Protein AF-A0A4Q5YAK8-F1 (afdb_monomer)

Structure (mmCIF, N/CA/C/O backbone):
data_AF-A0A4Q5YAK8-F1
#
_entry.id   AF-A0A4Q5YAK8-F1
#
loop_
_atom_site.group_PDB
_atom_site.id
_atom_site.type_symbol
_atom_site.label_atom_id
_atom_site.label_alt_id
_atom_site.label_comp_id
_atom_site.label_asym_id
_atom_site.label_entity_id
_atom_site.label_seq_id
_atom_site.pdbx_PDB_ins_code
_atom_site.Cartn_x
_atom_site.Cartn_y
_atom_site.Cartn_z
_atom_site.occupancy
_atom_site.B_iso_or_equiv
_atom_site.auth_seq_id
_atom_site.auth_comp_id
_atom_site.auth_asym_id
_atom_site.auth_atom_id
_atom_site.pdbx_PDB_model_num
ATOM 1 N N . MET A 1 1 ? -0.788 -8.807 31.249 1.00 41.62 1 MET A N 1
ATOM 2 C CA . MET A 1 1 ? -1.873 -8.289 32.118 1.00 41.62 1 MET A CA 1
ATOM 3 C C . MET A 1 1 ? -2.991 -7.731 31.242 1.00 41.62 1 MET A C 1
ATOM 5 O O . MET A 1 1 ? -2.736 -6.819 30.468 1.00 41.62 1 MET A O 1
ATOM 9 N N . GLY A 1 2 ? -4.194 -8.313 31.291 1.00 58.84 2 GLY A N 1
ATOM 10 C CA . GLY A 1 2 ? -5.330 -7.886 30.462 1.00 58.84 2 GLY A CA 1
ATOM 11 C C . GLY A 1 2 ? -5.952 -6.581 30.966 1.00 58.84 2 GLY A C 1
ATOM 12 O O . GLY A 1 2 ? -6.291 -6.473 32.144 1.00 58.84 2 GLY A O 1
ATOM 13 N N . ARG A 1 3 ? -6.095 -5.583 30.087 1.00 67.69 3 ARG A N 1
ATOM 14 C CA . ARG A 1 3 ? -6.728 -4.295 30.408 1.00 67.69 3 ARG A CA 1
ATOM 15 C C . ARG A 1 3 ? -8.249 -4.470 30.454 1.00 67.69 3 ARG A C 1
ATOM 17 O O . ARG A 1 3 ? -8.858 -4.777 29.434 1.00 67.69 3 ARG A O 1
ATOM 24 N N . LYS A 1 4 ? -8.862 -4.276 31.625 1.00 76.56 4 LYS A N 1
ATOM 25 C CA . LYS A 1 4 ? -10.325 -4.177 31.753 1.00 76.56 4 LYS A CA 1
ATOM 26 C C . LYS A 1 4 ? -10.749 -2.777 31.320 1.00 76.56 4 LYS A C 1
ATOM 28 O O . LYS A 1 4 ? -10.199 -1.799 31.818 1.00 76.56 4 LYS A O 1
ATOM 33 N N . GLN A 1 5 ? -11.699 -2.685 30.400 1.00 80.25 5 GLN A N 1
ATOM 34 C CA . GLN A 1 5 ? -12.257 -1.413 29.948 1.00 80.25 5 GLN A CA 1
ATOM 35 C C . GLN A 1 5 ? -13.777 -1.462 30.062 1.00 80.25 5 GLN A C 1
ATOM 37 O O . GLN A 1 5 ? -14.404 -2.446 29.668 1.00 80.25 5 GLN A O 1
ATOM 42 N N . THR A 1 6 ? -14.341 -0.408 30.640 1.00 82.94 6 THR A N 1
ATOM 43 C CA .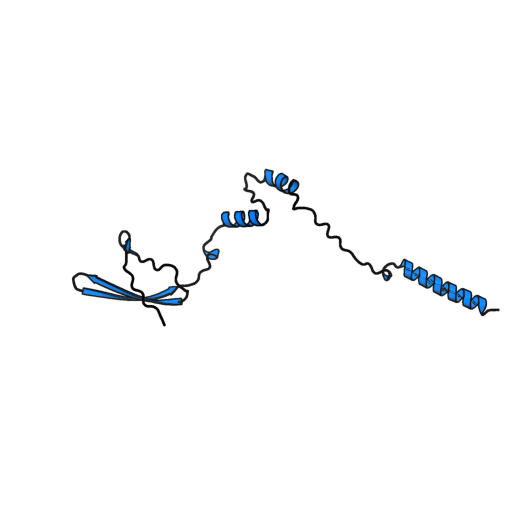 THR A 1 6 ? -15.783 -0.253 30.822 1.00 82.94 6 THR A CA 1
ATOM 44 C C . THR A 1 6 ? -16.338 0.551 29.662 1.00 82.94 6 THR A C 1
ATOM 46 O O . THR A 1 6 ? -15.771 1.578 29.295 1.00 82.94 6 THR A O 1
ATOM 49 N N . TYR A 1 7 ? -17.456 0.092 29.113 1.00 84.44 7 TYR A N 1
ATOM 50 C CA . TYR A 1 7 ? -18.142 0.742 28.008 1.00 84.44 7 TYR A CA 1
ATOM 51 C C . TYR A 1 7 ? -19.625 0.893 28.326 1.00 84.44 7 TYR A C 1
ATOM 53 O O . TYR A 1 7 ? -20.215 0.017 28.961 1.00 84.44 7 TYR A O 1
ATOM 61 N N . ALA A 1 8 ? -20.215 1.995 27.870 1.00 84.75 8 ALA A N 1
ATOM 62 C CA . ALA A 1 8 ? -21.655 2.198 27.885 1.00 84.75 8 ALA A CA 1
ATOM 63 C C . ALA A 1 8 ? -22.230 1.806 26.521 1.00 84.75 8 ALA A C 1
ATOM 65 O O . ALA A 1 8 ? -21.644 2.112 25.485 1.00 84.75 8 ALA A O 1
ATOM 66 N N . PHE A 1 9 ? -23.363 1.110 26.525 1.00 85.19 9 PHE A N 1
ATOM 67 C CA . PHE A 1 9 ? -24.083 0.807 25.295 1.00 85.19 9 PHE A CA 1
ATOM 68 C C . PHE A 1 9 ? -24.827 2.045 24.802 1.00 85.19 9 PHE A C 1
ATOM 70 O O . PHE A 1 9 ? -25.475 2.740 25.584 1.00 85.19 9 PHE A O 1
ATOM 77 N N . GLU A 1 10 ? -24.791 2.270 23.495 1.00 85.75 10 GLU A N 1
ATOM 78 C CA . GLU A 1 10 ? -25.542 3.334 22.843 1.00 85.75 10 GLU A CA 1
ATOM 79 C C . GLU A 1 10 ? -26.852 2.779 22.282 1.00 85.75 10 GLU A C 1
ATOM 81 O O . GLU A 1 10 ? -26.922 1.648 21.782 1.00 85.75 10 GLU A O 1
ATOM 86 N N . ARG A 1 11 ? -27.919 3.577 22.367 1.00 84.75 11 ARG A N 1
ATOM 87 C CA . ARG A 1 11 ? -29.217 3.215 21.797 1.00 84.75 11 ARG A CA 1
ATOM 88 C C . ARG A 1 11 ? -29.145 3.338 20.274 1.00 84.75 11 ARG A C 1
ATOM 90 O O . ARG A 1 11 ? -28.874 4.413 19.752 1.00 84.75 11 ARG A O 1
ATOM 97 N N . SER A 1 12 ? -29.434 2.252 19.564 1.00 84.44 12 SER A N 1
ATOM 98 C CA . SER A 1 12 ? -29.450 2.202 18.100 1.00 84.44 12 SER A CA 1
ATOM 99 C C . SER A 1 12 ? -30.763 1.567 17.633 1.00 84.44 12 SER A C 1
ATOM 101 O O . SER A 1 12 ? -30.925 0.347 17.650 1.00 84.44 12 SER A O 1
ATOM 103 N N . GLY A 1 13 ? -31.734 2.409 17.262 1.00 83.12 13 GLY A N 1
ATOM 104 C CA . GLY A 1 13 ? -33.078 1.979 16.859 1.00 83.12 13 GLY A CA 1
ATOM 105 C C . GLY A 1 13 ? -33.822 1.230 17.973 1.00 83.12 13 GLY A C 1
ATOM 106 O O . GLY A 1 13 ? -34.003 1.760 19.071 1.00 83.12 13 GLY A O 1
ATOM 107 N N . ASN A 1 14 ? -34.224 -0.012 17.683 1.00 84.38 14 ASN A N 1
ATOM 108 C CA . ASN A 1 14 ? -34.880 -0.929 18.629 1.00 84.38 14 ASN A CA 1
ATOM 109 C C . ASN A 1 14 ? -33.901 -1.768 19.472 1.00 84.38 14 ASN A C 1
ATOM 111 O O . ASN A 1 14 ? -34.329 -2.670 20.187 1.00 84.38 14 ASN A O 1
ATOM 115 N N . GLY A 1 15 ? -32.596 -1.498 19.396 1.00 83.69 15 GLY A N 1
ATOM 116 C CA . GLY A 1 15 ? -31.581 -2.248 20.127 1.00 83.69 15 GLY A CA 1
ATOM 117 C C . GLY A 1 15 ? -30.496 -1.370 20.739 1.00 83.69 15 GLY A C 1
ATOM 118 O O . GLY A 1 15 ? -30.552 -0.138 20.721 1.00 83.69 15 GLY A O 1
ATOM 119 N N . TYR A 1 16 ? -29.482 -2.041 21.273 1.00 83.94 16 TYR A N 1
ATOM 120 C CA . TYR A 1 16 ? -28.286 -1.428 21.833 1.00 83.94 16 TYR A CA 1
ATOM 121 C C . TYR A 1 16 ? -27.073 -1.883 21.029 1.00 83.94 16 TYR A C 1
ATOM 123 O O . TYR A 1 16 ? -26.926 -3.072 20.739 1.00 83.94 16 TYR A O 1
ATOM 131 N N . ARG A 1 17 ? -26.201 -0.945 20.664 1.00 83.75 17 ARG A N 1
ATOM 132 C CA . ARG A 1 17 ? -24.927 -1.230 19.998 1.00 83.75 17 ARG A CA 1
ATOM 133 C C . ARG A 1 17 ? -23.780 -0.664 20.819 1.00 83.75 17 ARG A C 1
ATOM 135 O O . ARG A 1 17 ? -23.930 0.317 21.539 1.00 83.75 17 ARG A O 1
ATOM 142 N N . LEU A 1 18 ? -22.632 -1.316 20.710 1.00 85.19 18 LEU A N 1
ATOM 143 C CA . LEU A 1 1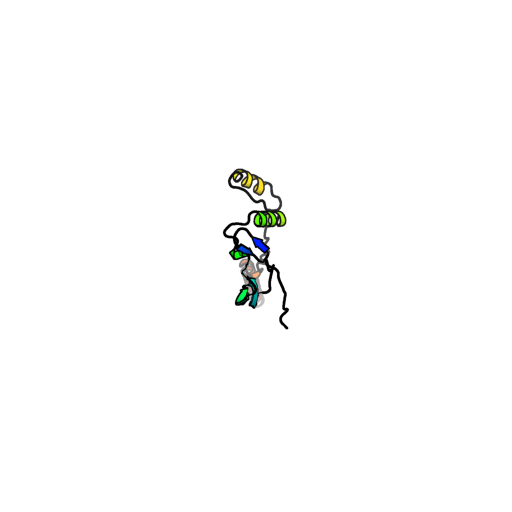8 ? -21.386 -0.866 21.304 1.00 85.19 18 LEU A CA 1
ATOM 144 C C . LEU A 1 18 ? -20.293 -0.968 20.244 1.00 85.19 18 LEU A C 1
ATOM 146 O O . LEU A 1 18 ? -20.051 -2.052 19.715 1.00 85.19 18 LEU A O 1
ATOM 150 N N . ASN A 1 19 ? -19.638 0.151 19.946 1.00 83.44 19 ASN A N 1
ATOM 151 C CA . ASN A 1 19 ? -18.469 0.170 19.079 1.00 83.44 19 ASN A CA 1
ATOM 152 C C . ASN A 1 19 ? -17.198 0.053 19.933 1.00 83.44 19 ASN A C 1
ATOM 154 O O . ASN A 1 19 ? -16.880 0.941 20.721 1.00 83.44 19 ASN A O 1
ATOM 158 N N . LEU A 1 20 ? -16.479 -1.061 19.791 1.00 79.88 20 LEU A N 1
ATOM 159 C CA . LEU A 1 20 ? -15.256 -1.344 20.548 1.00 79.88 20 LEU A CA 1
ATOM 160 C C . LEU A 1 20 ? -13.976 -0.843 19.856 1.00 79.88 20 LEU A C 1
ATO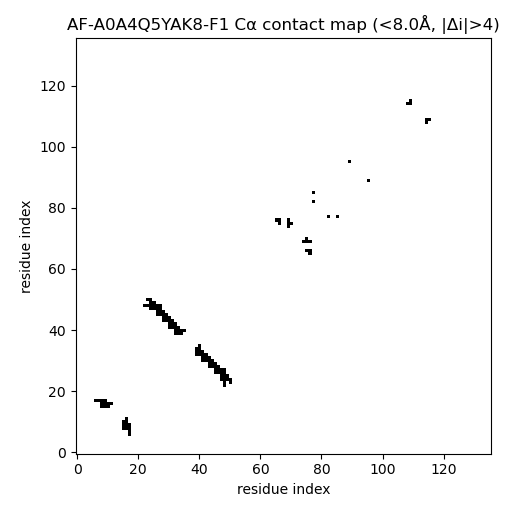M 162 O O . LEU A 1 20 ? -12.900 -0.963 20.454 1.00 79.88 20 LEU A O 1
ATOM 166 N N . GLY A 1 21 ? -14.082 -0.283 18.644 1.00 79.31 21 GLY A N 1
ATOM 167 C CA . GLY A 1 21 ? -12.951 0.110 17.800 1.00 79.31 21 GLY A CA 1
ATOM 168 C C . GLY A 1 21 ? -12.097 -1.077 17.335 1.00 79.31 21 GLY A C 1
ATOM 169 O O . GLY A 1 21 ? -12.479 -2.238 17.490 1.00 79.31 21 GLY A O 1
ATOM 170 N N . LEU A 1 22 ? -10.913 -0.786 16.785 1.00 77.38 22 LEU A N 1
ATOM 171 C CA . LEU A 1 22 ? -9.935 -1.812 16.412 1.00 77.38 22 LEU A CA 1
ATOM 172 C C . LEU A 1 22 ? -9.325 -2.467 17.659 1.00 77.38 22 LEU A C 1
ATOM 174 O O . LEU A 1 22 ? -8.889 -1.792 18.595 1.00 77.38 22 LEU A O 1
ATOM 178 N N . ARG A 1 23 ? -9.278 -3.801 17.660 1.00 79.88 23 ARG A N 1
ATOM 179 C CA . ARG A 1 23 ? -8.689 -4.616 18.728 1.00 79.88 23 ARG A CA 1
ATOM 180 C C . ARG A 1 23 ? -7.651 -5.559 18.160 1.00 79.88 23 ARG A C 1
ATOM 182 O O . ARG A 1 23 ? -7.769 -6.000 17.023 1.00 79.88 23 ARG A O 1
ATOM 189 N N . ALA A 1 24 ? -6.640 -5.853 18.972 1.00 81.38 24 ALA A N 1
ATOM 190 C CA . ALA A 1 24 ? -5.669 -6.880 18.636 1.00 81.38 24 ALA A CA 1
ATOM 191 C C . ALA A 1 24 ? -6.386 -8.221 18.428 1.00 81.38 24 ALA A C 1
ATOM 193 O O . ALA A 1 24 ? -7.408 -8.494 19.059 1.00 81.38 24 ALA A O 1
ATOM 194 N N . SER A 1 25 ? -5.857 -9.059 17.547 1.00 83.25 25 SER A N 1
ATOM 195 C CA . SER A 1 25 ? -6.384 -10.406 17.381 1.00 83.25 25 SER A CA 1
ATOM 196 C C . SER A 1 25 ? -6.150 -11.232 18.648 1.00 83.25 25 SER A C 1
ATOM 198 O O . SER A 1 25 ? -5.104 -11.141 19.293 1.00 83.25 25 SER A O 1
ATOM 200 N N . GLY A 1 26 ? -7.144 -12.033 19.027 1.00 86.88 26 GLY A N 1
ATOM 201 C CA . GLY A 1 26 ? -7.064 -12.895 20.199 1.00 86.88 26 GLY A CA 1
ATOM 202 C C . GLY A 1 26 ? -8.405 -13.151 20.891 1.00 86.88 26 GLY A C 1
ATOM 203 O O . GLY A 1 26 ? -9.443 -12.620 20.487 1.00 86.88 26 GLY A O 1
ATOM 204 N N . PRO A 1 27 ? -8.398 -13.994 21.938 1.00 88.56 27 PRO A N 1
ATOM 205 C CA . PRO A 1 27 ? -9.579 -14.293 22.734 1.00 88.56 27 PRO A CA 1
ATOM 206 C C . PRO A 1 27 ? -9.894 -13.160 23.721 1.00 88.56 27 PRO A C 1
ATOM 208 O O . PRO A 1 27 ? -9.035 -12.702 24.475 1.00 88.56 27 PRO A O 1
ATOM 211 N N . TYR A 1 28 ? -11.162 -12.767 23.773 1.00 89.06 28 TYR A N 1
ATOM 212 C CA . TYR A 1 28 ? -11.703 -11.766 24.684 1.00 89.06 28 TYR A CA 1
ATOM 213 C C . TYR A 1 28 ? -12.844 -12.350 25.514 1.00 89.06 28 TYR A C 1
ATOM 215 O O . TYR A 1 28 ? -13.586 -13.236 25.091 1.00 89.06 28 TYR A O 1
ATOM 223 N N . THR A 1 29 ? -12.990 -11.837 26.732 1.00 89.12 29 THR A N 1
ATOM 224 C CA . THR A 1 29 ? -14.111 -12.149 27.625 1.00 89.12 29 THR A CA 1
ATOM 225 C C . THR A 1 29 ? -14.822 -10.848 27.957 1.00 89.12 29 THR A C 1
ATOM 227 O O . THR A 1 29 ? -14.161 -9.844 28.226 1.00 89.12 29 THR A O 1
ATOM 230 N N . PHE A 1 30 ? -16.152 -10.859 27.950 1.00 88.44 30 PHE A N 1
ATOM 231 C CA . PHE A 1 30 ? -16.960 -9.703 28.322 1.00 88.44 30 PHE A CA 1
ATOM 232 C C . PHE A 1 30 ? -17.967 -10.055 29.413 1.00 88.44 30 PHE A C 1
ATOM 234 O O . PHE A 1 30 ? -18.426 -11.194 29.525 1.00 88.44 30 PHE A O 1
ATOM 241 N N . THR A 1 31 ? -18.327 -9.033 30.186 1.00 89.44 31 THR A N 1
ATOM 242 C CA . THR A 1 31 ? -19.383 -9.076 31.195 1.00 89.44 31 THR A CA 1
ATOM 243 C C . THR A 1 31 ? -20.303 -7.887 30.955 1.00 89.44 31 THR A C 1
ATOM 245 O O . THR A 1 31 ? -19.895 -6.743 31.153 1.00 89.44 31 THR A O 1
ATOM 248 N N . ALA A 1 32 ? -21.534 -8.150 30.528 1.00 87.38 32 ALA A N 1
ATOM 249 C CA . ALA A 1 32 ? -22.575 -7.142 30.386 1.00 87.38 32 ALA A CA 1
ATOM 250 C C . ALA A 1 32 ? -23.442 -7.130 31.648 1.00 87.38 32 ALA A C 1
ATOM 252 O O . ALA A 1 32 ? -23.823 -8.188 32.149 1.00 87.38 32 ALA A O 1
ATOM 253 N N . LYS A 1 33 ? -23.748 -5.938 32.165 1.00 87.75 33 LYS A N 1
ATOM 254 C CA . LYS A 1 33 ? -24.630 -5.743 33.321 1.00 87.75 33 LYS A CA 1
ATOM 255 C C . LYS A 1 33 ? -25.685 -4.704 32.978 1.00 87.75 33 LYS A C 1
ATOM 257 O O . LYS A 1 33 ? -25.354 -3.673 32.402 1.00 87.75 33 LYS A O 1
ATOM 262 N N . THR A 1 34 ? -26.928 -4.963 33.356 1.00 87.69 34 THR A N 1
ATOM 263 C CA . THR A 1 34 ? -28.017 -3.986 33.281 1.00 87.69 34 THR A CA 1
ATOM 264 C C . THR A 1 34 ? -28.889 -4.084 34.526 1.00 87.69 34 THR A C 1
ATOM 266 O O . THR A 1 34 ? -28.959 -5.137 35.162 1.00 87.69 34 THR A O 1
ATOM 269 N N . THR A 1 35 ? -29.546 -2.989 34.890 1.00 87.75 35 THR A N 1
ATOM 270 C CA . THR A 1 35 ? -30.477 -2.943 36.018 1.00 87.75 35 THR A CA 1
ATOM 271 C C . THR A 1 35 ? -31.853 -2.596 35.476 1.00 87.75 35 THR A C 1
ATOM 273 O O . THR A 1 35 ? -32.034 -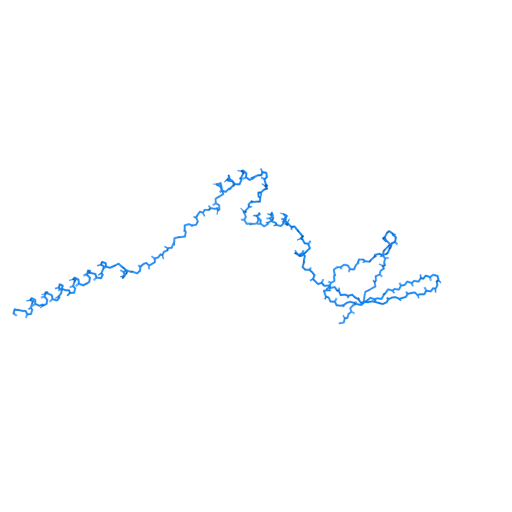1.532 34.891 1.00 87.75 35 THR A O 1
ATOM 276 N N . TYR A 1 36 ? -32.823 -3.490 35.666 1.00 83.81 36 TYR A N 1
ATOM 277 C CA . TYR A 1 36 ? -34.200 -3.296 35.214 1.00 83.81 36 TYR A CA 1
ATOM 278 C C . TYR A 1 36 ? -35.179 -3.694 36.323 1.00 83.81 36 TYR A C 1
ATOM 280 O O . TYR A 1 36 ? -35.064 -4.780 36.892 1.00 83.81 36 TYR A O 1
ATOM 288 N N . ASN A 1 37 ? -36.124 -2.805 36.654 1.00 83.12 37 ASN A N 1
ATOM 289 C CA . ASN A 1 37 ? -37.101 -2.974 37.743 1.00 83.12 37 ASN A CA 1
ATOM 290 C C . ASN A 1 37 ? -36.474 -3.417 39.082 1.00 83.12 37 ASN A C 1
ATOM 292 O O . ASN A 1 37 ? -36.949 -4.347 39.730 1.00 83.12 37 ASN A O 1
ATOM 296 N N . GLY A 1 38 ? -35.358 -2.792 39.474 1.00 85.06 38 GLY A N 1
ATOM 297 C CA . GLY A 1 38 ? -34.657 -3.098 40.729 1.00 85.06 38 GLY A CA 1
ATOM 298 C C . GLY A 1 38 ? -33.913 -4.440 40.750 1.00 85.06 38 GLY A C 1
ATOM 299 O O . GLY A 1 38 ? -33.266 -4.758 41.744 1.00 85.06 38 GLY A O 1
ATOM 300 N N . ARG A 1 39 ? -33.952 -5.218 39.660 1.00 84.00 39 ARG A N 1
ATOM 301 C CA . ARG A 1 39 ? -33.191 -6.463 39.502 1.00 84.00 39 ARG A CA 1
ATOM 302 C C . ARG A 1 39 ? -31.973 -6.230 38.616 1.00 84.00 39 ARG A C 1
ATOM 304 O O . ARG A 1 39 ? -32.069 -5.611 37.556 1.00 84.00 39 ARG A O 1
ATOM 311 N N . SER A 1 40 ? -30.821 -6.726 39.063 1.00 86.50 40 SER A N 1
ATOM 312 C CA . SER A 1 40 ? -29.588 -6.704 38.277 1.00 86.50 40 SER A CA 1
ATOM 313 C C . SER A 1 40 ? -29.510 -7.955 37.407 1.00 86.50 40 SER A C 1
ATOM 315 O O . SER A 1 40 ? -29.626 -9.072 37.908 1.00 86.50 40 SER A O 1
ATOM 317 N N . TYR A 1 41 ? -29.294 -7.760 36.113 1.00 87.00 41 TYR A N 1
ATOM 318 C CA . TYR A 1 41 ? -29.076 -8.820 35.140 1.00 87.00 41 TYR A CA 1
ATOM 319 C C . TYR A 1 41 ? -27.629 -8.768 34.669 1.00 87.00 41 TYR A C 1
ATOM 321 O O . TYR A 1 41 ? -27.110 -7.699 34.338 1.00 87.00 41 TYR A O 1
ATOM 329 N N . MET A 1 42 ? -26.975 -9.927 34.639 1.00 89.00 42 MET A N 1
ATOM 330 C CA . MET A 1 42 ? -25.582 -10.056 34.229 1.00 89.00 42 MET A CA 1
ATOM 331 C C . MET A 1 42 ? -25.421 -11.209 33.249 1.00 89.00 42 MET A C 1
ATOM 333 O O . MET A 1 42 ? -25.914 -12.307 33.493 1.00 89.00 42 MET A O 1
ATOM 337 N N . VAL A 1 43 ? -24.694 -10.959 32.164 1.00 88.38 43 VAL A N 1
ATOM 338 C CA . VAL A 1 43 ? -24.351 -11.959 31.151 1.00 88.38 43 VAL A CA 1
ATOM 339 C C . VAL A 1 43 ? -22.845 -11.951 30.945 1.00 88.38 43 VAL A C 1
ATOM 341 O O . VAL A 1 43 ? -22.241 -10.894 30.761 1.00 88.38 43 VAL A O 1
ATOM 344 N N . ASN A 1 44 ? -22.246 -13.140 30.963 1.00 91.50 44 ASN A N 1
ATOM 345 C CA . ASN A 1 44 ? -20.834 -13.350 30.671 1.00 91.50 44 ASN A CA 1
ATOM 346 C C . ASN A 1 44 ? -20.699 -14.138 29.370 1.00 91.50 44 ASN A C 1
ATOM 348 O O . ASN A 1 44 ? -21.420 -15.111 29.159 1.00 91.50 44 ASN A O 1
ATOM 352 N N . GLY A 1 45 ? -19.748 -13.749 28.527 1.00 88.62 45 GLY A N 1
ATOM 353 C CA . GLY A 1 45 ? -19.489 -14.427 27.263 1.00 88.62 45 GLY A CA 1
ATOM 354 C C . GLY A 1 45 ? -18.042 -14.278 26.815 1.00 88.62 45 GLY A C 1
ATOM 355 O O . GLY A 1 45 ? -17.263 -13.508 27.384 1.00 88.62 45 GLY A O 1
ATOM 356 N N . ARG A 1 46 ? -17.674 -15.043 25.789 1.00 89.75 46 ARG A N 1
ATOM 357 C CA . ARG A 1 46 ? -16.347 -15.010 25.170 1.00 89.75 46 ARG A CA 1
ATOM 358 C C . ARG A 1 46 ? -16.500 -14.870 23.664 1.00 89.75 46 ARG A C 1
ATOM 360 O O . ARG A 1 46 ? -17.393 -15.476 23.083 1.00 89.75 46 ARG A O 1
ATOM 367 N N . PHE A 1 47 ? -15.633 -14.078 23.053 1.00 88.31 47 PHE A N 1
ATOM 368 C CA . PHE A 1 47 ? -15.524 -13.951 21.603 1.00 88.31 47 PHE A CA 1
ATOM 369 C C . PHE A 1 47 ? -14.049 -13.849 21.225 1.00 88.31 47 PHE A C 1
ATOM 371 O O . PHE A 1 47 ? -13.225 -13.453 22.046 1.00 88.31 47 PHE A O 1
ATOM 378 N N . ALA A 1 48 ? -13.705 -14.215 19.997 1.00 85.56 48 ALA A N 1
ATOM 379 C CA . ALA A 1 48 ? -12.355 -14.054 19.477 1.00 85.56 48 ALA A CA 1
ATOM 380 C C . ALA A 1 48 ? -12.366 -13.004 18.367 1.00 85.56 48 ALA A C 1
ATOM 382 O O . ALA A 1 48 ? -13.230 -13.037 17.493 1.00 85.56 48 ALA A O 1
ATOM 383 N N . VAL A 1 49 ? -11.409 -12.081 18.410 1.00 86.25 49 VAL A N 1
ATOM 384 C CA . VAL A 1 49 ? -11.146 -11.156 17.306 1.00 86.25 49 VAL A CA 1
ATOM 385 C C . VAL A 1 49 ? -10.108 -11.819 16.415 1.00 86.25 49 VAL A C 1
ATOM 387 O O . VAL A 1 49 ? -9.017 -12.153 16.876 1.00 86.25 49 VAL A O 1
ATOM 390 N N . GLN A 1 50 ? -10.452 -12.045 15.153 1.00 81.19 50 GLN A N 1
ATOM 391 C CA . GLN A 1 50 ? -9.528 -12.590 14.163 1.00 81.19 50 GLN A CA 1
ATOM 392 C C . GLN A 1 50 ? -8.964 -11.445 13.321 1.00 81.19 50 GLN A C 1
ATOM 394 O O . GLN A 1 50 ? -9.676 -10.490 13.016 1.00 81.19 50 GLN A O 1
ATOM 399 N N . ASN A 1 51 ? -7.682 -11.535 12.967 1.00 74.94 51 ASN A N 1
ATOM 400 C CA . ASN A 1 51 ? -7.084 -10.620 12.002 1.00 74.94 51 ASN A CA 1
ATOM 401 C C . ASN A 1 51 ? -7.471 -11.111 10.605 1.00 74.94 51 ASN A C 1
ATOM 403 O O . ASN A 1 51 ? -6.860 -12.054 10.106 1.00 74.94 51 ASN A O 1
ATOM 407 N N . MET A 1 52 ? -8.525 -10.543 10.023 1.00 69.62 52 MET A N 1
ATOM 408 C CA . MET A 1 52 ? -8.902 -10.856 8.648 1.00 69.62 52 MET A CA 1
ATOM 409 C C . MET A 1 52 ? -8.209 -9.856 7.717 1.00 69.62 52 MET A C 1
ATOM 411 O O . MET A 1 52 ? -8.347 -8.651 7.938 1.00 69.62 52 MET A O 1
ATOM 415 N N . PRO A 1 53 ? -7.443 -10.315 6.713 1.00 69.06 53 PRO A N 1
ATOM 416 C CA . PRO A 1 53 ? -6.816 -9.411 5.761 1.00 69.06 53 PRO A CA 1
ATOM 417 C C . PRO A 1 53 ? -7.899 -8.651 4.988 1.00 69.06 53 PRO A C 1
ATOM 419 O O . PRO A 1 53 ? -8.852 -9.253 4.495 1.00 69.06 53 PRO A O 1
ATOM 422 N N . ILE A 1 54 ? -7.747 -7.328 4.884 1.00 65.06 54 ILE A N 1
ATOM 423 C CA . ILE A 1 54 ? -8.708 -6.461 4.183 1.00 65.06 54 ILE A CA 1
ATOM 424 C C . ILE A 1 54 ? -8.823 -6.818 2.693 1.00 65.06 54 ILE A C 1
ATOM 426 O O . ILE A 1 54 ? -9.887 -6.668 2.108 1.00 65.06 54 ILE A O 1
ATOM 430 N N . GLU A 1 55 ? -7.770 -7.408 2.119 1.00 62.09 55 GLU A N 1
ATOM 431 C CA . GLU A 1 55 ? -7.745 -7.940 0.750 1.00 62.09 55 GLU A CA 1
ATOM 432 C C . GLU A 1 55 ? -8.820 -9.011 0.502 1.00 62.09 55 GLU A C 1
ATOM 434 O O . GLU A 1 55 ? -9.293 -9.152 -0.618 1.00 62.09 55 GLU A O 1
ATOM 439 N N . LEU A 1 56 ? -9.249 -9.742 1.541 1.00 61.41 56 LEU A N 1
ATOM 440 C CA . LEU A 1 56 ? -10.336 -10.724 1.442 1.00 61.41 56 LEU A CA 1
ATOM 441 C C . LEU A 1 56 ? -11.736 -10.092 1.519 1.00 61.41 56 LEU A C 1
ATOM 443 O O . LEU A 1 56 ? -12.724 -10.776 1.254 1.00 61.41 56 LEU A O 1
ATOM 447 N N . MET A 1 57 ? -11.839 -8.823 1.927 1.00 61.78 57 MET A N 1
ATOM 448 C CA . MET A 1 57 ? -13.105 -8.084 2.011 1.00 61.78 57 MET A CA 1
ATOM 449 C C . MET A 1 57 ? -13.409 -7.305 0.727 1.00 61.78 57 MET A C 1
ATOM 451 O O . MET A 1 57 ? -14.578 -7.053 0.432 1.00 61.78 57 MET A O 1
ATOM 455 N N . GLU A 1 58 ? -12.380 -6.980 -0.055 1.00 62.94 58 GLU A N 1
ATOM 456 C CA . GLU A 1 58 ? -12.518 -6.354 -1.367 1.00 62.94 58 GLU A CA 1
ATOM 457 C C . GLU A 1 58 ? -12.885 -7.418 -2.411 1.00 62.94 58 GLU A C 1
ATOM 459 O O . GLU A 1 58 ? -12.049 -8.142 -2.944 1.00 62.94 58 GLU A O 1
ATOM 464 N N . THR A 1 59 ? -14.181 -7.547 -2.695 1.00 64.25 59 THR A N 1
ATOM 465 C CA . THR A 1 59 ? -14.717 -8.516 -3.674 1.00 64.25 59 THR A CA 1
ATOM 466 C C . THR A 1 59 ? -14.591 -8.045 -5.130 1.00 64.25 59 THR A C 1
ATOM 468 O O . THR A 1 59 ? -15.055 -8.728 -6.043 1.00 64.25 59 THR A O 1
ATOM 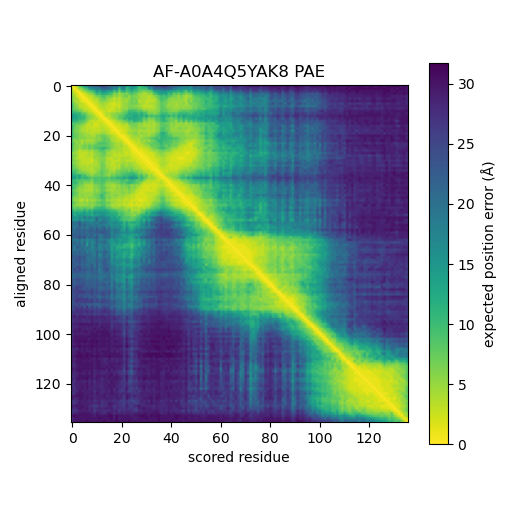471 N N . GLY A 1 60 ? -13.954 -6.893 -5.365 1.00 70.00 60 GLY A N 1
ATOM 472 C CA . GLY A 1 60 ? -13.797 -6.275 -6.679 1.00 70.00 60 GLY A CA 1
ATOM 473 C C . GLY A 1 60 ? -12.433 -5.615 -6.868 1.00 70.00 60 GLY A C 1
ATOM 474 O O . GLY A 1 60 ? -11.644 -5.486 -5.937 1.00 70.00 60 GLY A O 1
ATOM 475 N N . ALA A 1 61 ? -12.148 -5.204 -8.102 1.00 69.00 61 ALA A N 1
ATOM 476 C CA . ALA A 1 61 ? -10.935 -4.458 -8.405 1.00 69.00 61 ALA A CA 1
ATOM 477 C C . ALA A 1 61 ? -11.002 -3.053 -7.782 1.00 69.00 61 ALA A C 1
ATOM 479 O O . ALA A 1 61 ? -11.903 -2.275 -8.096 1.00 69.00 61 ALA A O 1
ATOM 480 N N . ASP A 1 62 ? -10.026 -2.715 -6.939 1.00 77.62 62 ASP A N 1
ATOM 481 C CA . ASP A 1 62 ? -9.860 -1.360 -6.412 1.00 77.62 62 ASP A CA 1
ATOM 482 C C . ASP A 1 62 ? -9.243 -0.458 -7.498 1.00 77.62 62 ASP A C 1
ATOM 484 O O . ASP A 1 62 ? -8.024 -0.383 -7.690 1.00 77.62 62 ASP A O 1
ATOM 488 N N . TYR A 1 63 ? -10.113 0.224 -8.245 1.00 80.50 63 TYR A N 1
ATOM 489 C CA . TYR A 1 63 ? -9.712 1.160 -9.296 1.00 80.50 63 TYR A CA 1
ATOM 490 C C . TYR A 1 63 ? -8.904 2.348 -8.757 1.00 80.50 63 TYR A C 1
ATOM 492 O O . TYR A 1 63 ? -8.038 2.860 -9.467 1.00 80.50 63 TYR A O 1
ATOM 500 N N . SER A 1 64 ? -9.137 2.769 -7.511 1.00 81.06 64 SER A N 1
ATOM 501 C CA . SER A 1 64 ? -8.366 3.831 -6.853 1.00 81.06 64 SER A CA 1
ATOM 502 C C . SER A 1 64 ? -6.917 3.408 -6.620 1.00 81.06 64 SER A C 1
ATOM 504 O O . SER A 1 64 ? -5.995 4.160 -6.949 1.00 81.06 64 SER A O 1
ATOM 506 N N . LEU A 1 65 ? -6.704 2.193 -6.112 1.00 82.50 65 LEU A N 1
ATOM 507 C CA . LEU A 1 65 ? -5.374 1.623 -5.912 1.00 82.50 65 LEU A CA 1
ATOM 508 C C . LEU A 1 65 ? -4.649 1.412 -7.244 1.00 82.50 65 LEU A C 1
ATOM 510 O O . LEU A 1 65 ? -3.486 1.795 -7.379 1.00 82.50 65 LEU A O 1
ATOM 514 N N . LEU A 1 66 ? -5.339 0.859 -8.244 1.00 81.25 66 LEU A N 1
ATOM 515 C CA . LEU A 1 66 ? -4.778 0.661 -9.581 1.00 81.25 66 LEU A CA 1
ATOM 516 C C . LEU A 1 66 ? -4.393 1.993 -10.236 1.00 81.25 66 LEU A C 1
ATOM 518 O O . LEU A 1 66 ? -3.327 2.089 -10.843 1.00 81.25 66 LEU A O 1
ATOM 522 N N . TYR A 1 67 ? -5.215 3.035 -10.081 1.00 84.50 67 TYR A N 1
ATOM 523 C CA . TYR A 1 67 ? -4.910 4.370 -10.593 1.00 84.50 67 TYR A CA 1
ATOM 524 C C . TYR A 1 67 ? -3.675 4.960 -9.908 1.00 84.50 67 TYR A C 1
ATOM 526 O O . TYR A 1 67 ? -2.753 5.411 -10.588 1.00 84.50 67 TYR A O 1
ATOM 534 N N . ALA A 1 68 ? -3.608 4.883 -8.576 1.00 84.06 68 ALA A N 1
ATOM 535 C CA . ALA A 1 68 ? -2.459 5.359 -7.809 1.00 84.06 68 ALA A CA 1
ATOM 536 C C . ALA A 1 68 ? -1.163 4.622 -8.190 1.00 84.06 68 ALA A C 1
ATOM 538 O O . ALA A 1 68 ? -0.110 5.246 -8.348 1.00 84.06 68 ALA A O 1
ATOM 539 N N . LEU A 1 69 ? -1.243 3.304 -8.389 1.00 84.50 69 LEU A N 1
ATOM 540 C CA . LEU A 1 69 ? -0.123 2.481 -8.834 1.00 84.50 69 LEU A CA 1
ATOM 541 C C . LEU A 1 69 ? 0.333 2.885 -10.240 1.00 84.50 69 LEU A C 1
ATOM 543 O O . LEU A 1 69 ? 1.516 3.136 -10.462 1.00 84.50 69 LEU A O 1
ATOM 547 N N . SER A 1 70 ? -0.612 3.010 -11.170 1.00 83.50 70 SER A N 1
ATOM 548 C CA . SER A 1 70 ? -0.357 3.438 -12.543 1.00 83.50 70 SER A CA 1
ATOM 549 C C . SER A 1 70 ? 0.330 4.805 -12.580 1.00 83.50 70 SER A C 1
ATOM 551 O O . SER A 1 70 ? 1.387 4.940 -13.192 1.00 83.50 70 SER A O 1
ATOM 553 N N . SER A 1 71 ? -0.197 5.802 -11.859 1.00 80.94 71 SER A N 1
ATOM 554 C CA . SER A 1 71 ? 0.409 7.137 -11.785 1.00 80.94 71 SER A CA 1
ATOM 555 C C . SER A 1 71 ? 1.827 7.113 -11.204 1.00 80.94 71 SER A C 1
ATOM 557 O O . SER A 1 71 ? 2.697 7.833 -11.691 1.00 80.94 71 SER A O 1
ATOM 559 N N . LYS A 1 72 ? 2.093 6.263 -10.203 1.00 81.94 72 LYS A N 1
ATOM 560 C CA . LYS A 1 72 ? 3.426 6.124 -9.595 1.00 81.94 72 LYS A CA 1
ATOM 561 C C . LYS A 1 72 ? 4.470 5.588 -10.579 1.00 81.94 72 LYS A C 1
ATOM 563 O O . LYS A 1 72 ? 5.611 6.043 -10.557 1.00 81.94 72 LYS A O 1
ATOM 568 N N . TYR A 1 73 ? 4.087 4.644 -11.434 1.00 80.44 73 TYR A N 1
ATOM 569 C CA . TYR A 1 73 ? 4.976 4.011 -12.415 1.00 80.44 73 TYR A CA 1
ATOM 570 C C . TYR A 1 73 ? 4.856 4.613 -13.822 1.00 80.44 73 TYR A C 1
ATOM 572 O O . TYR A 1 73 ? 5.262 3.979 -14.790 1.00 80.44 73 TYR A O 1
ATOM 580 N N . GLN A 1 74 ? 4.316 5.835 -13.943 1.00 73.50 74 GLN A N 1
ATOM 581 C CA . GLN A 1 74 ? 4.148 6.547 -15.223 1.00 73.50 74 GLN A CA 1
ATOM 582 C C . GLN A 1 74 ? 3.314 5.763 -16.258 1.00 73.50 74 GLN A C 1
ATOM 584 O O . GLN A 1 74 ? 3.424 5.984 -17.464 1.00 73.50 74 GLN A O 1
ATOM 589 N N . GLY A 1 75 ? 2.469 4.846 -15.786 1.00 72.25 75 GLY A N 1
ATOM 590 C CA . GLY A 1 75 ? 1.469 4.150 -16.582 1.00 72.25 75 GLY A CA 1
ATOM 591 C C . GLY A 1 75 ? 0.164 4.941 -16.659 1.00 72.25 75 GLY A C 1
ATOM 592 O O . GLY A 1 75 ? -0.114 5.806 -15.821 1.00 72.25 75 GLY A O 1
ATOM 593 N N . ALA A 1 76 ? -0.688 4.588 -17.618 1.00 73.69 76 ALA A N 1
ATOM 594 C CA . ALA A 1 76 ? -2.039 5.126 -17.743 1.00 73.69 76 ALA A CA 1
ATOM 595 C C . ALA A 1 76 ? -3.085 4.016 -17.574 1.00 73.69 76 ALA A C 1
ATOM 597 O O . ALA A 1 76 ? -2.963 2.941 -18.161 1.00 73.69 76 ALA A O 1
ATOM 598 N N . LEU A 1 77 ? -4.134 4.301 -16.802 1.00 77.31 77 LEU A N 1
ATOM 599 C CA . LEU A 1 77 ? -5.296 3.428 -16.665 1.00 77.31 77 LEU A CA 1
ATOM 600 C C . LEU A 1 77 ? -6.299 3.808 -17.758 1.00 77.31 77 LEU A C 1
ATOM 602 O O . LEU A 1 77 ? -6.742 4.955 -17.822 1.00 77.31 77 LEU A O 1
ATOM 606 N N . VAL A 1 78 ? -6.611 2.867 -18.649 1.00 78.38 78 VAL A N 1
ATOM 607 C CA . VAL A 1 78 ? -7.492 3.110 -19.796 1.00 78.38 78 VAL A CA 1
ATOM 608 C C . VAL A 1 78 ? -8.816 2.395 -19.584 1.00 78.38 78 VAL A C 1
ATOM 610 O O . VAL A 1 78 ? -8.866 1.172 -19.484 1.00 78.38 78 VAL A O 1
ATOM 613 N N . ASP A 1 79 ? -9.885 3.181 -19.516 1.00 76.81 79 ASP A N 1
ATOM 614 C CA . ASP A 1 79 ? -11.250 2.674 -19.418 1.00 76.81 79 ASP A CA 1
ATOM 615 C C . ASP A 1 79 ? -11.747 2.149 -20.779 1.00 76.81 79 ASP A C 1
ATOM 617 O O . ASP A 1 79 ? -11.220 2.517 -21.834 1.00 76.81 79 ASP A O 1
ATOM 621 N N . ARG A 1 80 ? -12.791 1.313 -20.777 1.00 75.75 80 ARG A N 1
ATOM 622 C CA . ARG A 1 80 ? -13.335 0.634 -21.965 1.00 75.75 80 ARG A CA 1
ATOM 623 C C . ARG A 1 80 ? -13.681 1.606 -23.096 1.00 75.75 80 ARG A C 1
ATOM 625 O O . ARG A 1 80 ? -13.455 1.293 -24.261 1.00 75.75 80 ARG A O 1
ATOM 632 N N . GLU A 1 81 ? -14.180 2.790 -22.764 1.00 78.25 81 GLU A N 1
ATOM 633 C CA . GLU A 1 81 ? -14.539 3.830 -23.739 1.00 78.25 81 GLU A CA 1
ATOM 634 C C . GLU A 1 81 ? -13.319 4.496 -24.392 1.00 78.25 81 GLU A C 1
ATOM 636 O O . GLU A 1 81 ? -13.410 5.060 -25.480 1.00 78.25 81 GLU A O 1
ATOM 641 N N . ARG A 1 82 ? -12.152 4.423 -23.744 1.00 72.75 82 ARG A N 1
ATOM 642 C CA . ARG A 1 82 ? -10.922 5.111 -24.154 1.00 72.75 82 ARG A CA 1
ATOM 643 C C . ARG A 1 82 ? -9.877 4.172 -24.745 1.00 72.75 82 ARG A C 1
ATOM 645 O O . ARG A 1 82 ? -8.757 4.612 -25.000 1.00 72.75 82 ARG A O 1
ATOM 652 N N . ILE A 1 83 ? -10.236 2.921 -25.041 1.00 77.00 83 ILE A N 1
ATOM 653 C CA . ILE A 1 83 ? -9.333 1.932 -25.658 1.00 77.00 83 ILE A CA 1
ATOM 654 C C . ILE A 1 83 ? -8.701 2.474 -26.951 1.00 77.00 83 ILE A C 1
ATOM 656 O O . ILE A 1 83 ? -7.518 2.251 -27.185 1.00 77.00 83 ILE A O 1
ATOM 660 N N . GLY A 1 84 ? -9.430 3.262 -27.750 1.00 76.56 84 GLY A N 1
ATOM 661 C CA . GLY A 1 84 ? -8.874 3.887 -28.960 1.00 76.56 84 GLY A CA 1
ATOM 662 C C . GLY A 1 84 ? -7.709 4.850 -28.689 1.00 76.56 84 GLY A C 1
ATOM 663 O O . GLY A 1 84 ? -6.796 4.954 -29.499 1.00 76.56 84 GLY A O 1
ATOM 664 N N . THR A 1 85 ? -7.683 5.493 -27.518 1.00 74.50 85 THR A N 1
ATOM 665 C CA . THR A 1 85 ? -6.597 6.402 -27.107 1.00 74.50 85 THR A CA 1
ATOM 666 C C . THR A 1 85 ? -5.375 5.670 -26.547 1.00 74.50 85 THR A C 1
ATOM 668 O O . THR A 1 85 ? -4.316 6.278 -26.385 1.00 74.50 85 THR A O 1
ATOM 671 N N . LEU A 1 86 ? -5.488 4.359 -26.285 1.00 74.94 86 LEU A N 1
ATOM 672 C CA . LEU A 1 86 ? -4.386 3.544 -25.774 1.00 74.94 86 LEU A CA 1
ATOM 673 C C . LEU A 1 86 ? -3.233 3.487 -26.782 1.00 74.94 86 LEU A C 1
ATOM 675 O O . LEU A 1 86 ? -2.083 3.686 -26.396 1.00 74.94 86 LEU A O 1
ATOM 679 N N . TYR A 1 87 ? -3.544 3.285 -28.066 1.00 72.75 87 TYR A N 1
ATOM 680 C CA . TYR A 1 87 ? -2.544 3.240 -29.136 1.00 72.75 87 TYR A CA 1
ATOM 681 C C . TYR A 1 87 ? -1.720 4.533 -29.194 1.00 72.75 87 TYR A C 1
ATOM 683 O O . TYR A 1 87 ? -0.490 4.493 -29.152 1.00 72.75 87 TYR A O 1
ATOM 691 N N . ASP A 1 88 ? -2.397 5.682 -29.179 1.00 73.44 88 ASP A N 1
ATOM 692 C CA . ASP A 1 88 ? -1.745 6.992 -29.183 1.00 73.44 88 ASP A CA 1
ATOM 693 C C . ASP A 1 88 ? -0.918 7.232 -27.917 1.00 73.44 88 ASP A C 1
ATOM 695 O O . ASP A 1 88 ? 0.166 7.813 -27.988 1.00 73.44 88 ASP A O 1
ATOM 699 N N . SER A 1 89 ? -1.409 6.776 -26.760 1.00 71.88 89 SER A N 1
ATOM 700 C CA . SER A 1 89 ? -0.701 6.918 -25.486 1.00 71.88 89 SER A CA 1
ATOM 701 C C . SER A 1 89 ? 0.593 6.103 -25.445 1.00 71.88 89 SER A C 1
ATOM 703 O O . SER A 1 89 ? 1.585 6.590 -24.919 1.00 71.88 89 SER A O 1
ATOM 705 N N . ILE A 1 90 ? 0.616 4.909 -26.049 1.00 72.94 90 ILE A N 1
ATOM 706 C CA . ILE A 1 90 ? 1.804 4.050 -26.124 1.00 72.94 90 ILE A CA 1
ATOM 707 C C . ILE A 1 90 ? 2.778 4.592 -27.172 1.00 72.94 90 ILE A C 1
ATOM 709 O O . ILE A 1 90 ? 3.963 4.742 -26.886 1.00 72.94 90 ILE A O 1
ATOM 713 N N . SER A 1 91 ? 2.285 4.950 -28.362 1.00 70.75 91 SER A N 1
ATOM 714 C CA . SER A 1 91 ? 3.134 5.434 -29.456 1.00 70.75 91 SER A CA 1
ATOM 715 C C . SER A 1 91 ? 3.808 6.774 -29.150 1.00 70.75 91 SER A C 1
ATOM 717 O O . SER A 1 91 ? 4.856 7.067 -29.725 1.00 70.75 91 SER A O 1
ATOM 719 N N . LYS A 1 92 ? 3.216 7.602 -28.280 1.00 68.12 92 LYS A N 1
ATOM 720 C CA . LYS A 1 92 ? 3.775 8.900 -27.870 1.00 68.12 92 LYS A CA 1
ATOM 721 C C . LYS A 1 92 ? 4.576 8.835 -26.568 1.00 68.12 92 LYS A C 1
ATOM 723 O O . LYS A 1 92 ? 5.134 9.859 -26.184 1.00 68.12 92 LYS A O 1
ATOM 728 N N . ASN A 1 93 ? 4.637 7.690 -25.880 1.00 64.88 93 ASN A N 1
ATOM 729 C CA . ASN A 1 93 ? 5.316 7.585 -24.589 1.00 64.88 93 ASN A CA 1
ATOM 730 C C . ASN A 1 93 ? 6.832 7.343 -24.764 1.00 64.88 93 ASN A C 1
ATOM 732 O O . ASN A 1 93 ? 7.237 6.257 -25.179 1.00 64.88 93 ASN A O 1
ATOM 736 N N . PRO A 1 94 ? 7.694 8.311 -24.400 1.00 61.28 94 PRO A N 1
ATOM 737 C CA . PRO A 1 94 ? 9.145 8.199 -24.547 1.00 61.28 94 PRO A CA 1
ATOM 738 C C . PRO A 1 94 ? 9.818 7.284 -23.506 1.00 61.28 94 PRO A C 1
ATOM 740 O O . PRO A 1 94 ? 11.021 7.052 -23.625 1.00 61.28 94 PRO A O 1
ATOM 743 N N . SER A 1 95 ? 9.086 6.780 -22.500 1.00 57.41 95 SER A N 1
ATOM 744 C CA . SER A 1 95 ? 9.588 5.802 -21.517 1.00 57.41 95 SER A CA 1
ATOM 745 C C . SER A 1 95 ? 9.491 4.354 -22.004 1.00 57.41 95 SER A C 1
ATOM 747 O O . SER A 1 95 ? 10.182 3.492 -21.472 1.00 57.41 95 SER A O 1
ATOM 749 N N . VAL A 1 96 ? 8.702 4.076 -23.048 1.00 56.62 96 VAL A N 1
ATOM 750 C CA . VAL A 1 96 ? 8.669 2.768 -23.729 1.00 56.62 96 VAL A CA 1
ATOM 751 C C . VAL A 1 96 ? 9.689 2.787 -24.868 1.00 56.62 96 VAL A C 1
ATOM 753 O O . VAL A 1 96 ? 9.381 2.542 -26.032 1.00 56.62 96 VAL A O 1
ATOM 756 N N . LYS A 1 97 ? 10.934 3.160 -24.556 1.00 51.56 97 LYS A N 1
ATOM 757 C CA . LYS A 1 97 ? 12.027 2.951 -25.506 1.00 51.56 97 LYS A CA 1
ATOM 758 C C . LYS A 1 97 ? 12.299 1.451 -25.556 1.00 51.56 97 LYS A C 1
ATOM 760 O O . LYS A 1 97 ? 12.421 0.851 -24.488 1.00 51.56 97 LYS A O 1
ATOM 765 N N . PRO A 1 98 ? 12.412 0.839 -26.746 1.00 52.94 98 PRO A N 1
ATOM 766 C CA . PRO A 1 98 ? 12.957 -0.502 -26.838 1.00 52.94 98 PRO A CA 1
ATOM 767 C C . PRO A 1 98 ? 14.342 -0.439 -26.204 1.00 52.94 98 PRO A C 1
ATOM 769 O O . PRO A 1 98 ? 15.228 0.265 -26.694 1.00 52.94 98 PRO A O 1
ATOM 772 N N . VAL A 1 99 ? 14.497 -1.089 -25.053 1.00 58.56 99 VAL A N 1
ATOM 773 C CA . VAL A 1 99 ? 15.813 -1.291 -24.472 1.00 58.56 99 V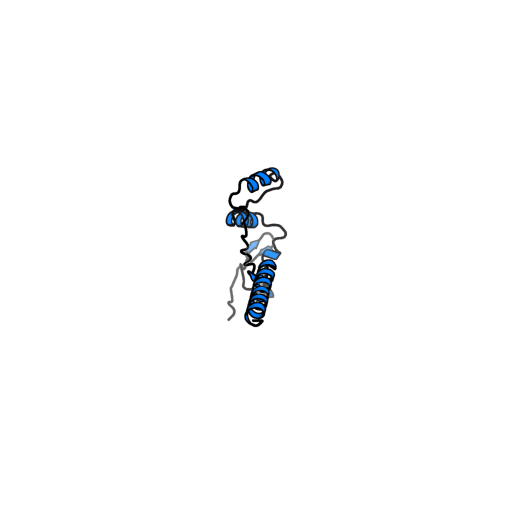AL A CA 1
ATOM 774 C C . VAL A 1 99 ? 16.527 -2.184 -25.470 1.00 58.56 99 VAL A C 1
ATOM 776 O O . VAL A 1 99 ? 16.182 -3.353 -25.635 1.00 58.56 99 VAL A O 1
ATOM 779 N N . ILE A 1 100 ? 17.447 -1.596 -26.232 1.00 55.06 100 ILE A N 1
ATOM 780 C CA . ILE A 1 100 ? 18.392 -2.369 -27.023 1.00 55.06 100 ILE A CA 1
ATOM 781 C C . ILE A 1 100 ? 19.315 -2.991 -25.984 1.00 55.06 100 ILE A C 1
ATOM 783 O O . ILE A 1 100 ? 20.299 -2.383 -25.569 1.00 55.06 100 ILE A O 1
ATOM 787 N N . GLU A 1 101 ? 18.928 -4.166 -25.500 1.00 54.19 101 GLU A N 1
ATOM 788 C CA . GLU A 1 101 ? 19.788 -5.036 -24.713 1.00 54.19 101 GLU A CA 1
ATOM 789 C C . GLU A 1 101 ? 20.939 -5.447 -25.635 1.00 54.19 101 GLU A C 1
ATOM 791 O O . GLU A 1 101 ? 20.855 -6.400 -26.412 1.00 54.19 101 GLU A O 1
ATOM 796 N N . THR A 1 102 ? 22.005 -4.649 -25.640 1.00 53.22 102 THR A N 1
ATOM 797 C CA . THR A 1 102 ? 23.249 -5.007 -26.311 1.00 53.22 102 THR A CA 1
ATOM 798 C C . THR A 1 102 ? 23.885 -6.127 -25.508 1.00 53.22 102 THR A C 1
ATOM 800 O O . THR A 1 102 ? 24.663 -5.885 -24.586 1.00 53.22 102 THR A O 1
ATOM 803 N N . HIS A 1 103 ? 23.545 -7.365 -25.852 1.00 56.41 103 HIS A N 1
ATOM 804 C CA . HIS A 1 103 ? 24.317 -8.521 -25.434 1.00 56.41 103 HIS A CA 1
ATOM 805 C C . HIS A 1 103 ? 25.700 -8.409 -26.080 1.00 56.41 103 HIS A C 1
ATOM 807 O O . HIS A 1 103 ? 25.880 -8.682 -27.265 1.00 56.41 103 HIS A O 1
ATOM 813 N N . ALA A 1 104 ? 26.685 -7.954 -25.305 1.00 56.62 104 ALA A N 1
ATOM 814 C CA . ALA A 1 104 ? 28.085 -8.136 -25.647 1.00 56.62 104 ALA A CA 1
ATOM 815 C C . ALA A 1 104 ? 28.402 -9.628 -25.491 1.00 56.62 104 ALA A C 1
ATOM 817 O O . ALA A 1 104 ? 28.880 -10.077 -24.450 1.00 56.62 104 ALA A O 1
ATOM 818 N N . GLU A 1 105 ? 28.074 -10.417 -26.511 1.00 61.06 105 GLU A N 1
ATOM 819 C CA . GLU A 1 105 ? 28.602 -11.767 -26.611 1.00 61.06 105 GLU A CA 1
ATOM 820 C C . GLU A 1 105 ? 30.092 -11.658 -26.918 1.00 61.06 105 GLU A C 1
ATOM 822 O O . GLU A 1 105 ? 30.512 -11.338 -28.031 1.00 61.06 105 GLU A O 1
ATOM 827 N N . THR A 1 106 ? 30.910 -11.889 -25.895 1.00 60.69 106 THR A N 1
ATOM 828 C CA . THR A 1 106 ? 32.345 -12.089 -26.061 1.00 60.69 106 THR A CA 1
ATOM 829 C C . THR A 1 106 ? 32.534 -13.448 -26.719 1.00 60.69 106 THR A C 1
ATOM 831 O O . THR A 1 106 ? 32.787 -14.441 -26.040 1.00 60.69 106 T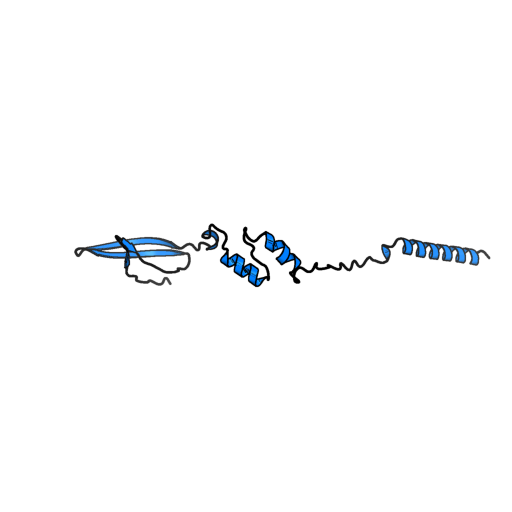HR A O 1
ATOM 834 N N . ILE A 1 107 ? 32.353 -13.514 -28.039 1.00 63.28 107 ILE A N 1
ATOM 835 C CA . ILE A 1 107 ? 32.649 -14.725 -28.800 1.00 63.28 107 ILE A CA 1
ATOM 836 C C . ILE A 1 107 ? 34.158 -14.950 -28.659 1.00 63.28 107 ILE A C 1
ATOM 838 O O . ILE A 1 107 ? 34.945 -14.096 -29.090 1.00 63.28 107 ILE A O 1
ATOM 842 N N . PRO A 1 108 ? 34.601 -16.042 -28.017 1.00 68.00 108 PRO A N 1
ATOM 843 C CA . PRO A 1 108 ? 36.018 -16.295 -27.869 1.00 68.00 108 PRO A CA 1
ATOM 844 C C . PRO A 1 108 ? 36.618 -16.489 -29.266 1.00 68.00 108 PRO A C 1
ATOM 846 O O . PRO A 1 108 ? 36.078 -17.219 -30.090 1.00 68.00 108 PRO A O 1
ATOM 849 N N . LEU A 1 109 ? 37.759 -15.849 -29.537 1.00 63.88 109 LEU A N 1
ATOM 850 C CA . LEU A 1 109 ? 38.446 -15.880 -30.844 1.00 63.88 109 LEU A CA 1
ATOM 851 C C . LEU A 1 109 ? 38.695 -17.308 -31.374 1.00 63.88 109 LEU A C 1
ATOM 853 O O . LEU A 1 109 ? 38.858 -17.509 -32.575 1.00 63.88 109 LEU A O 1
ATOM 857 N N . VAL A 1 110 ? 38.700 -18.300 -30.479 1.00 64.62 110 VAL A N 1
ATOM 858 C CA . VAL A 1 110 ? 38.851 -19.725 -30.792 1.00 64.62 110 VAL A CA 1
ATOM 859 C C . VAL A 1 110 ? 37.643 -20.340 -31.519 1.00 64.62 110 VAL A C 1
ATOM 861 O O . VAL A 1 110 ? 37.823 -21.320 -32.236 1.00 64.62 110 VAL A O 1
ATOM 864 N N . ASP A 1 111 ? 36.437 -19.768 -31.405 1.00 67.25 111 ASP A N 1
ATOM 865 C CA . ASP A 1 111 ? 35.233 -20.279 -32.094 1.00 67.25 111 ASP A CA 1
ATOM 866 C C . ASP A 1 111 ? 35.292 -20.067 -33.615 1.00 67.25 111 ASP A C 1
ATOM 868 O O . ASP A 1 111 ? 34.624 -20.748 -34.402 1.00 67.25 111 ASP A O 1
ATOM 872 N N . TRP A 1 112 ? 36.137 -19.140 -34.065 1.00 72.44 112 TRP A N 1
ATOM 873 C CA . TRP A 1 112 ? 36.357 -18.876 -35.478 1.00 72.44 112 TRP A CA 1
ATOM 874 C C . TRP A 1 112 ? 37.314 -19.924 -36.057 1.00 72.44 112 TRP A C 1
ATOM 876 O O . TRP A 1 112 ? 38.532 -19.736 -36.096 1.00 72.44 112 TRP A O 1
ATOM 886 N N . LYS A 1 113 ? 36.739 -21.022 -36.574 1.00 79.00 113 LYS A N 1
ATOM 887 C CA . LYS A 1 113 ? 37.427 -22.160 -37.234 1.00 79.00 113 LYS A CA 1
ATOM 888 C C . LYS A 1 113 ? 38.545 -21.761 -38.212 1.00 79.00 113 LYS A C 1
ATOM 890 O O . LYS A 1 113 ? 39.478 -22.531 -38.418 1.00 79.00 113 LYS A O 1
ATOM 895 N N . TRP A 1 114 ? 38.478 -20.566 -38.798 1.00 84.62 114 TRP A N 1
ATOM 896 C CA . TRP A 1 114 ? 39.507 -20.022 -39.687 1.00 84.62 114 TRP A CA 1
ATOM 897 C C . TRP A 1 114 ? 40.867 -19.792 -39.009 1.00 84.62 114 TRP A C 1
ATOM 899 O O . TRP A 1 114 ? 41.894 -20.106 -39.609 1.00 84.62 114 TRP A O 1
ATOM 909 N N . TYR A 1 115 ? 40.904 -19.315 -37.759 1.00 84.12 115 TYR A N 1
ATOM 910 C CA . TYR A 1 115 ? 42.172 -19.122 -37.041 1.00 84.12 115 TYR A CA 1
ATOM 911 C C . TYR A 1 115 ? 42.862 -20.453 -36.739 1.00 84.12 115 TYR A C 1
ATOM 913 O O . TYR A 1 115 ? 44.083 -20.550 -36.843 1.00 84.12 115 TYR A O 1
ATOM 921 N N . PHE A 1 116 ? 42.086 -21.500 -36.447 1.00 83.06 116 PHE A N 1
ATOM 922 C CA . PHE A 1 116 ? 42.619 -22.850 -36.281 1.00 83.06 116 PHE A CA 1
ATOM 923 C C . PHE A 1 116 ? 43.294 -23.351 -37.566 1.00 83.06 116 PHE A C 1
ATOM 925 O O . PHE A 1 116 ? 44.427 -23.827 -37.521 1.00 83.06 116 PHE A O 1
ATOM 932 N N . VAL A 1 117 ? 42.645 -23.176 -38.724 1.00 88.50 117 VAL A N 1
ATOM 933 C CA . VAL A 1 117 ? 43.229 -23.549 -40.024 1.00 88.50 117 VAL A CA 1
ATOM 934 C C . VAL A 1 117 ? 44.505 -22.755 -40.306 1.00 88.50 117 VAL A C 1
ATOM 936 O O . VAL A 1 117 ? 45.493 -23.343 -40.735 1.00 88.50 117 VAL A O 1
ATOM 939 N N . LEU A 1 118 ? 44.524 -21.449 -40.020 1.00 90.81 118 LEU A N 1
ATOM 940 C CA . LEU A 1 118 ? 45.710 -20.610 -40.213 1.00 90.81 118 LEU A CA 1
ATOM 941 C C . LEU A 1 118 ? 46.908 -21.102 -39.381 1.00 90.81 118 LEU A C 1
ATOM 943 O O . LEU A 1 118 ? 48.011 -21.218 -39.912 1.00 90.81 118 LEU A O 1
ATOM 947 N N . ILE A 1 119 ? 46.690 -21.442 -38.105 1.00 88.44 119 ILE A N 1
ATOM 948 C CA . ILE A 1 119 ? 4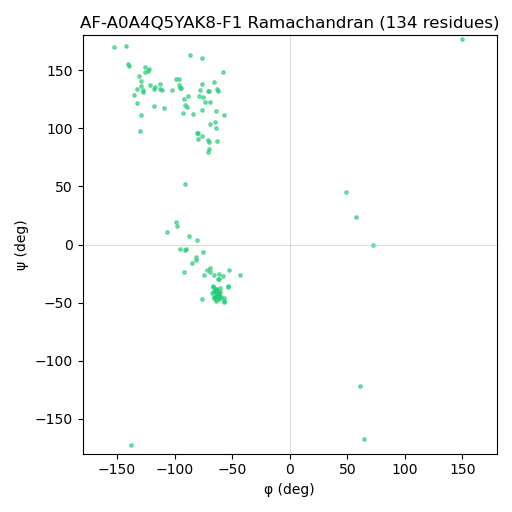7.737 -21.988 -37.226 1.00 88.44 119 ILE A CA 1
ATOM 949 C C . ILE A 1 119 ? 48.244 -23.334 -37.756 1.00 88.44 119 ILE A C 1
ATOM 951 O O . ILE A 1 119 ? 49.453 -23.552 -37.807 1.00 88.44 119 ILE A O 1
ATOM 955 N N . VAL A 1 120 ? 47.346 -24.220 -38.199 1.00 90.56 120 VAL A N 1
ATOM 956 C CA . VAL A 1 120 ? 47.729 -25.512 -38.790 1.00 90.56 120 VAL A CA 1
ATOM 957 C C . VAL A 1 120 ? 48.548 -25.314 -40.066 1.00 90.56 120 VAL A C 1
ATOM 959 O O . VAL A 1 120 ? 49.566 -25.977 -40.238 1.00 90.56 120 VAL A O 1
ATOM 962 N N . VAL A 1 121 ? 48.165 -24.376 -40.937 1.00 93.38 121 VAL A N 1
ATOM 963 C CA . VAL A 1 121 ? 48.934 -24.049 -42.149 1.00 93.38 121 VAL A CA 1
ATOM 964 C C . VAL A 1 121 ? 50.324 -23.528 -41.791 1.00 93.38 121 VAL A C 1
ATOM 966 O O . VAL A 1 121 ? 51.297 -23.972 -42.393 1.00 93.38 121 VAL A O 1
ATOM 969 N N . PHE A 1 122 ? 50.442 -22.651 -40.790 1.00 93.25 122 PHE A N 1
ATOM 970 C CA . PHE A 1 122 ? 51.742 -22.173 -40.311 1.00 93.25 122 PHE A CA 1
ATOM 971 C C . PHE A 1 122 ? 52.604 -23.302 -39.742 1.00 93.25 122 PHE A C 1
ATOM 973 O O . PHE A 1 122 ? 53.783 -23.381 -40.072 1.00 93.25 122 PHE A O 1
ATOM 980 N N . ALA A 1 123 ? 52.025 -24.208 -38.953 1.00 90.81 123 ALA A N 1
ATOM 981 C CA . ALA A 1 123 ? 52.741 -25.356 -38.401 1.00 90.81 123 ALA A CA 1
ATOM 982 C C . ALA A 1 123 ? 53.197 -26.338 -39.497 1.00 90.81 123 ALA A C 1
ATOM 984 O O . ALA A 1 123 ? 54.317 -26.846 -39.460 1.00 90.81 123 ALA A O 1
ATOM 985 N N . VAL A 1 124 ? 52.357 -26.582 -40.507 1.00 93.44 124 VAL A N 1
ATOM 986 C CA . VAL A 1 124 ? 52.711 -27.416 -41.666 1.00 93.44 124 VAL A CA 1
ATOM 987 C C . VAL A 1 124 ? 53.784 -26.738 -42.514 1.00 93.44 124 VAL A C 1
ATOM 989 O O . VAL A 1 124 ? 54.725 -27.405 -42.940 1.00 93.44 124 VAL A O 1
ATOM 992 N N . ALA A 1 125 ? 53.685 -25.426 -42.731 1.00 92.94 125 ALA A N 1
ATOM 993 C CA . ALA A 1 125 ? 54.706 -24.656 -43.429 1.00 92.94 125 ALA A CA 1
ATOM 994 C C . ALA A 1 125 ? 56.038 -24.713 -42.674 1.00 92.94 125 ALA A C 1
ATOM 996 O O . ALA A 1 125 ? 57.057 -25.034 -43.276 1.00 92.94 125 ALA A O 1
ATOM 997 N N . GLU A 1 126 ? 56.034 -24.498 -41.357 1.00 91.88 126 GLU A N 1
ATOM 998 C CA . GLU A 1 126 ? 57.228 -24.629 -40.523 1.00 91.88 126 GLU A CA 1
ATOM 999 C C . GLU A 1 126 ? 57.841 -26.028 -40.648 1.00 91.88 126 GLU A C 1
ATOM 1001 O O . GLU A 1 126 ? 59.046 -26.162 -40.856 1.00 91.88 126 GLU A O 1
ATOM 10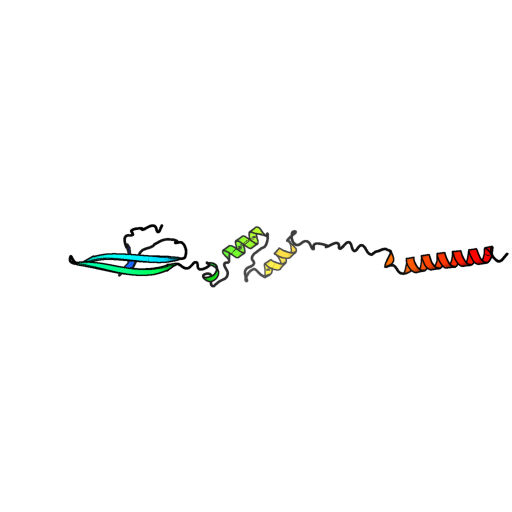06 N N . TRP A 1 127 ? 57.021 -27.079 -40.583 1.00 88.38 127 TRP A N 1
ATOM 1007 C CA . TRP A 1 127 ? 57.491 -28.453 -40.728 1.00 88.38 127 TRP A CA 1
ATOM 1008 C C . TRP A 1 127 ? 58.068 -28.737 -42.123 1.00 88.38 127 TRP A C 1
ATOM 1010 O O . TRP A 1 127 ? 59.111 -29.383 -42.231 1.00 88.38 127 TRP A O 1
ATOM 1020 N N . LEU A 1 128 ? 57.442 -28.228 -43.190 1.00 89.31 128 LEU A N 1
ATOM 1021 C CA . LEU A 1 128 ? 57.937 -28.350 -44.565 1.00 89.31 128 LEU A CA 1
ATOM 1022 C C . LEU A 1 128 ? 59.255 -27.600 -44.763 1.00 89.31 128 LEU A C 1
ATOM 1024 O O . LEU A 1 128 ? 60.189 -28.169 -45.326 1.00 89.31 128 LEU A O 1
ATOM 1028 N N . LEU A 1 129 ? 59.356 -26.362 -44.268 1.00 88.88 129 LEU A N 1
ATOM 1029 C CA . LEU A 1 129 ? 60.592 -25.580 -44.306 1.00 88.88 129 LEU A CA 1
ATOM 1030 C C . LEU A 1 129 ? 61.697 -26.281 -43.514 1.00 88.88 129 LEU A C 1
ATOM 1032 O O . LEU A 1 129 ? 62.817 -26.404 -44.002 1.00 88.88 129 LEU A O 1
ATOM 1036 N N . ARG A 1 130 ? 61.381 -26.801 -42.323 1.00 85.38 130 ARG A N 1
ATOM 1037 C CA . ARG A 1 130 ? 62.325 -27.554 -41.492 1.00 85.38 130 ARG A CA 1
ATOM 1038 C C . ARG A 1 130 ? 62.796 -28.825 -42.195 1.00 85.38 130 ARG A C 1
ATOM 1040 O O . ARG A 1 130 ? 63.989 -29.111 -42.188 1.00 85.38 130 ARG A O 1
ATOM 1047 N N . LYS A 1 131 ? 61.888 -29.564 -42.838 1.00 82.38 131 LYS A N 1
ATOM 1048 C CA . LYS A 1 131 ? 62.234 -30.756 -43.618 1.00 82.38 131 LYS A CA 1
ATOM 1049 C C . LYS A 1 131 ? 63.091 -30.414 -44.835 1.00 82.38 131 LYS A C 1
ATOM 1051 O O . LYS A 1 131 ? 64.025 -31.151 -45.113 1.00 82.38 131 LYS A O 1
ATOM 1056 N N . TYR A 1 132 ? 62.807 -29.311 -45.525 1.00 80.94 132 TYR A N 1
ATOM 1057 C CA . TYR A 1 132 ? 63.619 -28.848 -46.649 1.00 80.94 132 TYR A CA 1
ATOM 1058 C C . TYR A 1 132 ? 65.030 -28.439 -46.198 1.00 80.94 132 TYR A C 1
ATOM 1060 O O . TYR A 1 132 ? 66.004 -28.808 -46.841 1.00 80.94 132 TYR A O 1
ATOM 1068 N N . TRP A 1 133 ? 65.155 -27.760 -45.053 1.00 78.38 133 TRP A N 1
ATOM 1069 C CA . TRP A 1 133 ? 66.453 -27.329 -44.520 1.00 78.38 133 TRP A CA 1
ATOM 1070 C C . TRP A 1 133 ? 67.289 -28.467 -43.911 1.00 78.38 133 TRP A C 1
ATOM 1072 O O . TRP A 1 133 ? 68.509 -28.370 -43.878 1.00 78.38 133 TRP A O 1
ATOM 1082 N N . MET A 1 134 ? 66.651 -29.539 -43.423 1.00 61.84 134 MET A N 1
ATOM 1083 C CA . MET A 1 134 ? 67.325 -30.740 -42.894 1.00 61.84 134 MET A CA 1
ATOM 1084 C C . MET A 1 134 ? 67.573 -31.828 -43.954 1.00 61.84 134 MET A C 1
ATOM 1086 O O . MET A 1 134 ? 68.172 -32.851 -43.636 1.00 61.84 134 MET A O 1
ATOM 1090 N N . ALA A 1 135 ? 67.092 -31.645 -45.187 1.00 58.75 135 ALA A N 1
ATOM 1091 C CA . ALA A 1 135 ? 67.280 -32.581 -46.299 1.00 58.75 135 ALA A CA 1
ATOM 1092 C C . ALA A 1 135 ? 68.430 -32.182 -47.248 1.00 58.75 135 ALA A C 1
ATOM 1094 O O . ALA A 1 135 ? 68.497 -32.709 -48.360 1.00 58.75 135 ALA A O 1
ATOM 1095 N N . GLN A 1 136 ? 69.319 -31.279 -46.815 1.00 49.75 136 GLN A N 1
ATOM 1096 C CA . GLN A 1 136 ? 70.548 -30.905 -47.518 1.00 49.75 136 GLN A CA 1
ATOM 1097 C C . GLN A 1 136 ? 71.787 -31.264 -46.699 1.00 49.75 136 GLN A C 1
ATOM 1099 O O . GLN A 1 136 ? 71.748 -31.070 -45.463 1.00 49.75 136 GLN A O 1
#

Mean predicted aligned error: 18.07 Å

Foldseek 3Di:
DDDDDDDDWDDDPPDTDDDPDDDDWFKDKDKDWDADPNDIDIDIDIDTDDPDPVVVVPPDDPPVVVCVVCVVVVHDDADPVRPVCVVVVQVPDPVPDPPPPPPPPPPPPVVPVVVVVVVVVVVVVVVVVVCVVVVD

Radius of gyration: 40.91 Å; Cα contacts (8 Å, |Δi|>4): 66; chains: 1; bounding box: 108×42×88 Å

Nearest PDB structures (foldseek):
  8yka-assembly1_2  TM=1.682E-01  e=3.597E-01  Homo sapiens
  6i9r-assembly1_a  TM=2.374E-01  e=1.038E+00  Homo sapiens
  7s01-assembly1_c  TM=4.748E-01  e=8.125E+00  Bacillus phage AR9
  7lt3-assembly1_H  TM=2.397E-01  e=4.934E+00  Homo sapiens
  3rwr-assembly1_H  TM=2.478E-01  e=6.739E+00  Homo sapiens

pLDDT: mean 77.2, std 11.43, range [41.62, 93.44]

Solvent-accessible surface area (backbone atoms only — not comparable to full-atom values): 9079 Å² total; per-residue (Å²): 136,88,85,87,80,90,79,76,74,41,84,50,90,98,46,73,46,70,88,81,73,90,72,77,64,44,83,46,74,52,75,50,74,50,76,56,95,94,42,79,47,78,49,75,52,73,53,68,43,74,84,72,64,66,75,79,70,54,90,62,86,60,60,68,60,52,44,54,51,24,57,74,72,77,46,81,83,73,53,86,92,43,53,81,53,47,58,58,54,57,78,68,36,82,84,73,57,82,78,79,78,77,76,81,74,79,73,58,76,78,76,45,63,64,58,58,50,52,53,50,51,51,52,50,48,51,51,50,52,51,51,58,65,68,70,109

Secondary structure (DSSP, 8-state):
-------PPEEETTEEE----S--SEEEEEEEEEEETTEEEEEEEEEEE----GGGT--S--HHHHHHHHHHTT-----GGGHHHHHHHHHT-TT-------------GGG-HHHHHHHHHHHHHHHHHHHHHH--

Sequence (136 aa):
MGRKQTYAFERSGNGYRLNLGLRASGPYTFTAKTTYNGRSYMVNGRFAVQNMPIELMETGADYSLLYALSSKYQGALVDRERIGTLYDSISKNPSVKPVIETHAETIPLVDWKWYFVLIVVFAVAEWLLRKYWMAQ